Protein AF-A0A1H3QN57-F1 (afdb_monomer_lite)

Foldseek 3Di:
DVVVVVLVVVLVVLVVVLVVVLVVCVVVVPQAADQDPLLVVLVVLLVVLVVCVVVVVLVVDDPVVSVVCNLVSLLVSLVSLQVSLVVSVNHHVSSNSVSNSSSVSSVVVSVVVVVVVVD

Radius of gyration: 16.01 Å; chains: 1; bounding box: 42×23×46 Å

Secondary structure (DSSP, 8-state):
-HHHHHHHHHHHHHHHHHHHHHHHHHHHTTTBPPPPHHHHHHHHHHHHHHHHHHTTGGGGS-HHHHHHHHHHHHHHHHHHHHHHHHHHTTTBHHHHHHHHHHHHHHHHHHHHHHHHHT-

Structure (mmCIF, N/CA/C/O backbone):
data_AF-A0A1H3QN57-F1
#
_entry.id   AF-A0A1H3QN57-F1
#
loop_
_atom_site.group_PDB
_atom_site.id
_atom_site.type_symbol
_atom_site.label_atom_id
_atom_site.label_alt_id
_atom_site.label_comp_id
_atom_site.label_asym_id
_atom_site.label_entity_id
_atom_site.label_seq_id
_atom_site.pdbx_PDB_ins_code
_atom_site.Cartn_x
_atom_site.Cartn_y
_atom_site.Cartn_z
_atom_site.occupancy
_atom_site.B_iso_or_equiv
_atom_site.auth_seq_id
_atom_site.auth_comp_id
_atom_site.auth_asym_id
_atom_site.auth_atom_id
_atom_site.pdbx_PDB_model_num
ATOM 1 N N . MET A 1 1 ? 18.849 -11.063 -1.450 1.00 62.66 1 MET A N 1
ATOM 2 C CA . MET A 1 1 ? 18.544 -12.083 -0.422 1.00 62.66 1 MET A CA 1
ATOM 3 C C . MET A 1 1 ? 18.165 -11.453 0.926 1.00 62.66 1 MET A C 1
ATOM 5 O O . MET A 1 1 ? 17.017 -11.639 1.310 1.00 62.66 1 MET A O 1
ATOM 9 N N . PRO A 1 2 ? 19.005 -10.656 1.628 1.00 76.69 2 PRO A N 1
ATOM 10 C CA . PRO A 1 2 ? 18.604 -10.072 2.920 1.00 76.69 2 PRO A CA 1
ATOM 11 C C . PRO A 1 2 ? 17.539 -8.972 2.780 1.00 76.69 2 PRO A C 1
ATOM 13 O O . PRO A 1 2 ? 16.586 -8.925 3.549 1.00 76.69 2 PRO A O 1
ATOM 16 N N . PHE A 1 3 ? 17.650 -8.129 1.750 1.00 75.31 3 PHE A N 1
ATOM 17 C CA . PHE A 1 3 ? 16.728 -7.013 1.521 1.00 75.31 3 PHE A CA 1
ATOM 18 C C . PHE A 1 3 ? 15.294 -7.461 1.189 1.00 75.31 3 PHE A C 1
ATOM 20 O O . PHE A 1 3 ? 14.330 -6.919 1.719 1.00 75.31 3 PHE A O 1
ATOM 27 N N . THR A 1 4 ? 15.146 -8.503 0.367 1.00 81.19 4 THR A N 1
ATOM 28 C CA . THR A 1 4 ? 13.844 -9.090 0.008 1.00 81.19 4 THR A CA 1
ATOM 29 C C . THR A 1 4 ? 13.164 -9.764 1.201 1.00 81.19 4 THR A C 1
ATOM 31 O O . THR A 1 4 ? 11.954 -9.641 1.357 1.00 81.19 4 THR A O 1
ATOM 34 N N . LEU A 1 5 ? 13.934 -10.429 2.072 1.00 83.94 5 LEU A N 1
ATOM 35 C CA . LEU A 1 5 ? 13.428 -11.003 3.326 1.00 83.94 5 LEU A CA 1
ATOM 36 C C . LEU A 1 5 ? 12.972 -9.918 4.307 1.00 83.94 5 LEU A C 1
ATOM 38 O O . LEU A 1 5 ? 11.898 -10.037 4.891 1.00 83.94 5 LEU A O 1
ATOM 42 N N . LEU A 1 6 ? 13.753 -8.844 4.450 1.00 85.62 6 LEU A N 1
ATOM 43 C CA . LEU A 1 6 ? 13.403 -7.706 5.299 1.00 85.62 6 LEU A CA 1
ATOM 44 C C . LEU A 1 6 ? 12.126 -7.015 4.809 1.00 85.62 6 LEU A C 1
ATOM 46 O O . LEU A 1 6 ? 11.242 -6.719 5.609 1.00 85.62 6 LEU A O 1
ATOM 50 N N . LEU A 1 7 ? 11.994 -6.822 3.494 1.00 84.69 7 LEU A N 1
ATOM 51 C CA . LEU A 1 7 ? 10.776 -6.298 2.887 1.00 84.69 7 LEU A CA 1
ATOM 52 C C . LEU A 1 7 ? 9.566 -7.187 3.183 1.00 84.69 7 LEU A C 1
ATOM 54 O O . LEU A 1 7 ? 8.532 -6.689 3.618 1.00 84.69 7 LEU A O 1
ATOM 58 N N . LEU A 1 8 ? 9.694 -8.496 2.961 1.00 85.56 8 LEU A N 1
ATOM 59 C CA . LEU A 1 8 ? 8.615 -9.446 3.216 1.00 85.56 8 LEU A CA 1
ATOM 60 C C . LEU A 1 8 ? 8.174 -9.390 4.686 1.00 85.56 8 LEU A C 1
ATOM 62 O O . LEU A 1 8 ? 6.979 -9.318 4.964 1.00 85.56 8 LEU A O 1
ATOM 66 N N . ALA A 1 9 ? 9.132 -9.354 5.617 1.00 88.19 9 ALA A N 1
ATOM 67 C CA . ALA A 1 9 ? 8.859 -9.208 7.043 1.00 88.19 9 ALA A CA 1
ATOM 68 C C . ALA A 1 9 ? 8.140 -7.885 7.358 1.00 88.19 9 ALA A C 1
ATOM 70 O O . ALA A 1 9 ? 7.187 -7.872 8.136 1.00 88.19 9 ALA A O 1
ATOM 71 N N . PHE A 1 10 ? 8.543 -6.784 6.720 1.00 87.44 10 PHE A N 1
ATOM 72 C CA . PHE A 1 10 ? 7.910 -5.477 6.894 1.00 87.44 10 PHE A CA 1
ATOM 73 C C . PHE A 1 10 ? 6.472 -5.443 6.356 1.00 87.44 10 PHE A C 1
ATOM 75 O O . PHE A 1 10 ? 5.566 -4.953 7.029 1.00 87.44 10 PHE A O 1
ATOM 82 N N . VAL A 1 11 ? 6.231 -6.026 5.178 1.00 89.12 11 VAL A N 1
ATOM 83 C CA . VAL A 1 11 ? 4.883 -6.168 4.604 1.00 89.12 11 VAL A CA 1
ATOM 84 C C . VAL A 1 11 ? 4.008 -7.041 5.504 1.00 89.12 11 VAL A C 1
ATOM 86 O O . VAL A 1 11 ? 2.878 -6.665 5.809 1.00 89.12 11 VAL A O 1
ATOM 89 N N . PHE A 1 12 ? 4.533 -8.167 5.993 1.00 88.31 12 PHE A N 1
ATOM 90 C CA . PHE A 1 12 ? 3.817 -9.043 6.921 1.00 88.31 12 PHE A CA 1
ATOM 91 C C . PHE A 1 12 ? 3.454 -8.322 8.228 1.00 88.31 12 PHE A C 1
ATOM 93 O O . PHE A 1 12 ? 2.332 -8.442 8.726 1.00 88.31 12 PHE A O 1
ATOM 100 N N . LEU A 1 13 ? 4.362 -7.499 8.754 1.00 90.06 13 LEU A N 1
ATOM 101 C CA . LEU A 1 13 ? 4.110 -6.663 9.924 1.00 90.06 13 LEU A CA 1
ATOM 102 C C . LEU A 1 13 ? 2.966 -5.667 9.666 1.00 90.06 13 LEU A C 1
ATOM 104 O O . LEU A 1 13 ? 2.047 -5.571 10.476 1.00 90.06 13 LEU A O 1
ATOM 108 N N . ILE A 1 14 ? 2.943 -4.979 8.521 1.00 89.12 14 ILE A N 1
ATOM 109 C CA . ILE A 1 14 ? 1.833 -4.073 8.172 1.00 89.12 14 ILE A CA 1
ATOM 110 C C . ILE A 1 14 ? 0.504 -4.840 8.080 1.00 89.12 14 ILE A C 1
ATOM 112 O O . ILE A 1 14 ? -0.520 -4.384 8.596 1.00 89.12 14 ILE A O 1
ATOM 116 N N . ILE A 1 15 ? 0.503 -6.023 7.462 1.00 88.94 15 ILE A N 1
ATOM 117 C CA . ILE A 1 15 ? -0.698 -6.861 7.327 1.00 88.94 15 ILE A CA 1
ATOM 118 C C . ILE A 1 15 ? -1.215 -7.300 8.706 1.00 88.94 15 ILE A C 1
ATOM 120 O O . ILE A 1 15 ? -2.406 -7.206 8.989 1.00 88.94 15 ILE A O 1
ATOM 124 N N . THR A 1 16 ? -0.335 -7.729 9.608 1.00 86.88 16 THR A N 1
ATOM 125 C CA . THR A 1 16 ? -0.738 -8.133 10.966 1.00 86.88 16 THR A CA 1
ATOM 126 C C . THR A 1 16 ? -1.262 -6.960 11.802 1.00 86.88 16 THR A C 1
ATOM 128 O O . THR A 1 16 ? -2.294 -7.095 12.465 1.00 86.88 16 THR A O 1
ATOM 131 N N . ILE A 1 17 ? -0.638 -5.778 11.728 1.00 88.56 17 ILE A N 1
ATOM 132 C CA . ILE A 1 17 ? -1.142 -4.559 12.390 1.00 88.56 17 ILE A CA 1
ATOM 133 C C . ILE A 1 17 ? -2.522 -4.170 11.852 1.00 88.56 17 ILE A 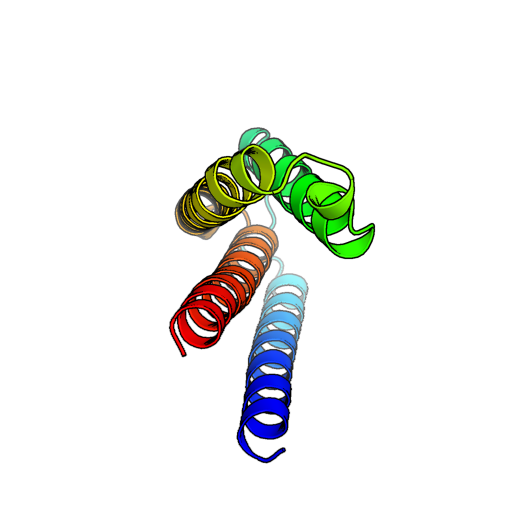C 1
ATOM 135 O O . ILE A 1 17 ? -3.426 -3.828 12.612 1.00 88.56 17 ILE A O 1
ATOM 139 N N . THR A 1 18 ? -2.715 -4.236 10.538 1.00 88.00 18 THR A N 1
ATOM 140 C CA . THR A 1 18 ? -3.995 -3.857 9.928 1.00 88.00 18 THR A CA 1
ATOM 141 C C . THR A 1 18 ? -5.097 -4.838 10.289 1.00 88.00 18 THR A C 1
ATOM 143 O O . THR A 1 18 ? -6.169 -4.408 10.708 1.00 88.00 18 THR A O 1
ATOM 146 N N . LEU A 1 19 ? -4.826 -6.145 10.246 1.00 87.56 19 LEU A N 1
ATOM 147 C CA . LEU A 1 19 ? -5.774 -7.170 10.683 1.00 87.56 19 LEU A CA 1
ATOM 148 C C . LEU A 1 19 ? -6.153 -7.008 12.157 1.00 87.56 19 LEU A C 1
ATOM 150 O O . LEU A 1 19 ? -7.340 -6.995 12.479 1.00 87.56 19 LEU A O 1
ATOM 154 N N . THR A 1 20 ? -5.179 -6.831 13.054 1.00 87.38 20 THR A N 1
ATOM 155 C CA . THR A 1 20 ? -5.464 -6.621 14.485 1.00 87.38 20 THR A CA 1
ATOM 156 C C . THR A 1 20 ? -6.301 -5.361 14.714 1.00 87.38 20 THR A C 1
ATOM 158 O O . THR A 1 20 ? -7.276 -5.404 15.467 1.00 87.38 20 THR A O 1
ATOM 161 N N . PHE A 1 21 ? -6.008 -4.266 14.007 1.00 86.69 21 PHE A N 1
ATOM 162 C CA . PHE A 1 21 ? -6.807 -3.043 14.070 1.00 86.69 21 PHE A CA 1
ATOM 163 C C . PHE A 1 21 ? -8.249 -3.255 13.583 1.00 86.69 21 PHE A C 1
ATOM 165 O O . PHE A 1 21 ? -9.195 -2.764 14.209 1.00 86.69 21 PHE A O 1
ATOM 172 N N . ILE A 1 22 ? -8.437 -4.010 12.496 1.00 85.94 22 ILE A N 1
ATOM 173 C CA . ILE A 1 22 ? -9.760 -4.369 11.975 1.00 85.94 22 ILE A CA 1
ATOM 174 C C . ILE A 1 22 ? -10.525 -5.193 13.014 1.00 85.94 22 ILE A C 1
ATOM 176 O O . ILE A 1 22 ? -11.648 -4.829 13.350 1.00 85.94 22 ILE A O 1
ATOM 180 N N . PHE A 1 23 ? -9.916 -6.233 13.592 1.00 84.75 23 PHE A N 1
ATOM 181 C CA . PHE A 1 23 ? -10.548 -7.055 14.631 1.00 84.75 23 PHE A CA 1
ATOM 182 C C . PHE A 1 23 ? -10.981 -6.233 15.852 1.00 84.75 23 PHE A C 1
ATOM 184 O O . PHE A 1 23 ? -12.110 -6.377 16.324 1.00 84.75 23 PHE A O 1
ATOM 191 N N . ILE A 1 24 ? -10.124 -5.329 16.337 1.00 84.56 24 ILE A N 1
ATOM 192 C CA . ILE A 1 24 ? -10.450 -4.433 17.458 1.00 84.56 24 ILE A CA 1
ATOM 193 C C . ILE A 1 24 ? -11.613 -3.501 17.090 1.00 84.56 24 ILE A C 1
ATOM 195 O O . ILE A 1 24 ? -12.528 -3.297 17.889 1.00 84.56 24 ILE A O 1
ATOM 199 N N . THR A 1 25 ? -11.607 -2.948 15.877 1.00 81.19 25 THR A N 1
ATOM 200 C CA . THR A 1 25 ? -12.652 -2.026 15.407 1.00 81.19 25 THR A CA 1
ATOM 201 C C . THR A 1 25 ? -13.996 -2.735 15.239 1.00 81.19 25 THR A C 1
ATOM 203 O O . THR A 1 25 ? -15.016 -2.207 15.680 1.00 81.19 25 THR A O 1
ATOM 206 N N . LEU A 1 26 ? -13.996 -3.951 14.681 1.00 81.50 26 LEU A N 1
ATOM 207 C CA . LEU A 1 26 ? -15.185 -4.795 14.552 1.00 81.50 26 LEU A CA 1
ATOM 208 C C . LEU A 1 26 ? -15.762 -5.157 15.926 1.00 81.50 26 LEU A C 1
ATOM 210 O O . LEU A 1 26 ? -16.965 -5.015 16.136 1.00 81.50 26 LEU A O 1
ATOM 214 N N . LYS A 1 27 ? -14.907 -5.547 16.884 1.00 84.19 27 LYS A N 1
ATOM 215 C CA . LYS A 1 27 ? -15.321 -5.868 18.259 1.00 84.19 27 LYS A CA 1
ATOM 216 C C . LYS A 1 27 ? -15.970 -4.674 18.960 1.00 84.19 27 LYS A C 1
ATOM 218 O O . LYS A 1 27 ? -16.938 -4.842 19.692 1.00 84.19 27 LYS A O 1
ATOM 223 N N . ASN A 1 28 ? -15.450 -3.471 18.727 1.00 79.06 28 ASN A N 1
ATOM 224 C CA . ASN A 1 28 ? -15.943 -2.256 19.367 1.00 79.06 28 ASN A CA 1
ATOM 225 C C . ASN A 1 28 ? -17.180 -1.653 18.677 1.00 79.06 28 ASN A C 1
ATOM 227 O O . ASN A 1 28 ? -17.740 -0.706 19.224 1.00 79.06 28 ASN A O 1
ATOM 231 N N . GLN A 1 29 ? -17.565 -2.131 17.482 1.00 72.56 29 GLN A N 1
ATOM 232 C CA . GLN A 1 29 ? -18.666 -1.624 16.635 1.00 72.56 29 GLN A CA 1
ATOM 233 C C . GLN A 1 29 ? -18.686 -0.096 16.402 1.00 72.56 29 GLN A C 1
ATOM 235 O O . GLN A 1 29 ? -19.651 0.461 15.879 1.00 72.56 29 GLN A O 1
ATOM 240 N N . LYS A 1 30 ? -17.614 0.616 16.758 1.00 65.75 30 LYS A N 1
ATOM 241 C CA . LYS A 1 30 ? -17.499 2.066 16.600 1.00 65.75 30 LYS A CA 1
ATOM 242 C C . LYS A 1 30 ? -17.015 2.392 15.192 1.00 65.75 30 LYS A C 1
ATOM 244 O O . LYS A 1 30 ? -16.020 1.830 14.741 1.00 65.75 30 LYS A O 1
ATOM 249 N N . TYR A 1 31 ? -17.654 3.377 14.557 1.00 65.19 31 TYR A N 1
ATOM 250 C CA . TYR A 1 31 ? -17.294 3.874 13.219 1.00 65.19 31 TYR A CA 1
ATOM 251 C C . TYR A 1 31 ? -17.393 2.788 12.137 1.00 65.19 31 TYR A C 1
ATOM 253 O O . TYR A 1 31 ? -16.448 2.553 11.386 1.00 65.19 31 TYR A O 1
ATOM 261 N N . LEU A 1 32 ? -18.542 2.107 12.099 1.00 73.56 32 LEU A N 1
ATOM 262 C CA . LEU A 1 32 ? -18.879 1.032 11.159 1.00 73.56 32 LEU A CA 1
ATOM 263 C C . LEU A 1 32 ? -20.032 1.450 10.232 1.00 73.56 32 LEU A C 1
ATOM 265 O O . LEU A 1 32 ? -20.891 0.656 9.859 1.00 73.56 32 LEU A O 1
ATOM 269 N N . ASN A 1 33 ? -20.063 2.733 9.872 1.00 79.44 33 ASN A N 1
ATOM 270 C CA . ASN A 1 33 ? -21.067 3.260 8.961 1.00 79.44 33 ASN A CA 1
ATOM 271 C C . ASN A 1 33 ? -20.824 2.758 7.534 1.00 79.44 33 ASN A C 1
ATOM 273 O O . ASN A 1 33 ? -19.725 2.323 7.168 1.00 79.44 33 ASN A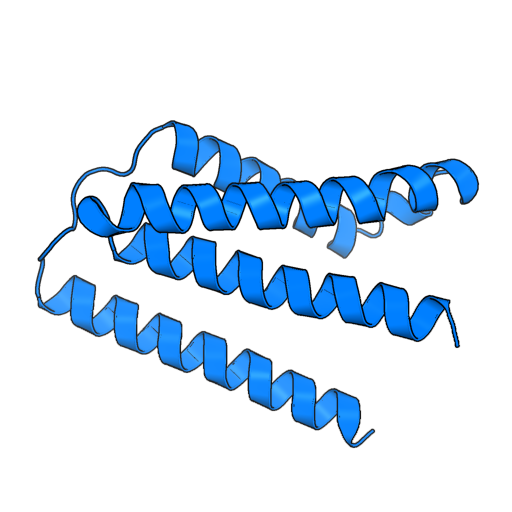 O 1
ATOM 277 N N . ARG A 1 34 ? -21.866 2.844 6.701 1.00 77.44 34 ARG A N 1
ATOM 278 C CA . ARG A 1 34 ? -21.766 2.489 5.286 1.00 77.44 34 ARG A CA 1
ATOM 279 C C . ARG A 1 34 ? -20.651 3.326 4.628 1.00 77.44 34 ARG A C 1
ATOM 281 O O . ARG A 1 34 ? -20.685 4.554 4.743 1.00 77.44 34 ARG A O 1
ATOM 288 N N . PRO A 1 35 ? -19.672 2.697 3.955 1.00 81.44 35 PRO A N 1
ATOM 289 C CA . PRO A 1 35 ? -18.611 3.431 3.276 1.00 81.44 35 PRO A CA 1
ATOM 290 C C . PRO A 1 35 ? -19.168 4.279 2.127 1.00 81.44 35 PRO A C 1
ATOM 292 O O . PRO A 1 35 ? -20.189 3.949 1.512 1.00 81.44 35 PRO A O 1
ATOM 295 N N . TYR A 1 36 ? -18.488 5.385 1.832 1.00 82.81 36 TYR A N 1
ATOM 296 C CA . TYR A 1 36 ? -18.843 6.282 0.742 1.00 82.81 36 TYR A CA 1
ATOM 297 C C . TYR A 1 36 ? -18.693 5.581 -0.613 1.00 82.81 36 TYR A C 1
ATOM 299 O O . TYR A 1 36 ? -17.759 4.816 -0.849 1.00 82.81 36 TYR A O 1
ATOM 307 N N . ARG A 1 37 ? -19.581 5.903 -1.565 1.00 83.69 37 ARG A N 1
ATOM 308 C CA . ARG A 1 37 ? -19.544 5.329 -2.926 1.00 83.69 37 ARG A CA 1
ATOM 309 C C . ARG A 1 37 ? -18.208 5.572 -3.638 1.00 83.69 37 ARG A C 1
ATOM 311 O O . ARG A 1 37 ? -17.726 4.694 -4.341 1.00 83.69 37 ARG A O 1
ATOM 318 N N . HIS A 1 38 ? -17.583 6.729 -3.415 1.00 83.00 38 HIS A N 1
ATOM 319 C CA . HIS A 1 38 ? -16.271 7.043 -3.990 1.00 83.00 38 HIS A CA 1
ATOM 320 C C . HIS A 1 38 ? -15.158 6.121 -3.477 1.00 83.00 38 HIS A C 1
ATOM 322 O O . HIS A 1 38 ? -14.258 5.789 -4.241 1.00 83.00 38 HIS A O 1
ATOM 328 N N . SER A 1 39 ? -15.241 5.660 -2.227 1.00 84.38 39 SER A N 1
ATOM 329 C CA . SER A 1 39 ? -14.272 4.721 -1.652 1.00 84.38 39 SER A CA 1
ATOM 330 C C . SER A 1 39 ? -14.315 3.374 -2.375 1.00 84.38 39 SER A C 1
ATOM 332 O O . SER A 1 39 ? -13.267 2.800 -2.650 1.00 84.38 39 SER A O 1
ATOM 334 N N . PHE A 1 40 ? -15.506 2.911 -2.777 1.00 85.19 40 PHE A N 1
ATOM 335 C CA . PHE A 1 40 ? -15.637 1.720 -3.622 1.00 85.19 40 PHE A CA 1
ATOM 336 C C . PHE A 1 40 ? -15.019 1.914 -5.004 1.00 85.19 40 PHE A C 1
ATOM 338 O O . PHE A 1 40 ? -14.293 1.039 -5.453 1.00 85.19 40 PHE A O 1
ATOM 345 N N . ILE A 1 41 ? -15.258 3.059 -5.653 1.00 89.81 41 ILE A N 1
ATOM 346 C CA . ILE A 1 41 ? -14.692 3.349 -6.982 1.00 89.81 41 ILE A CA 1
ATOM 347 C C . ILE A 1 41 ? -13.162 3.295 -6.934 1.00 89.81 41 ILE A C 1
ATOM 349 O O . ILE A 1 41 ? -12.542 2.619 -7.753 1.00 89.81 41 ILE A O 1
ATOM 353 N N . VAL A 1 42 ? -12.556 3.964 -5.948 1.00 89.69 42 VAL A N 1
ATOM 354 C CA . VAL A 1 42 ? -11.099 3.956 -5.769 1.00 89.69 42 VAL A CA 1
ATOM 355 C C . VAL A 1 42 ? -10.601 2.546 -5.472 1.00 89.69 42 VAL A C 1
ATOM 357 O O . VAL A 1 42 ? -9.632 2.119 -6.084 1.00 89.69 42 VAL A O 1
ATOM 360 N N . MET A 1 43 ? -11.278 1.793 -4.601 1.00 87.81 43 MET A N 1
ATOM 361 C CA . MET A 1 43 ? -10.893 0.416 -4.284 1.00 87.81 43 MET A CA 1
ATOM 362 C C . MET A 1 43 ? -10.956 -0.502 -5.513 1.00 87.81 43 MET A C 1
ATOM 364 O O . MET A 1 43 ? -10.027 -1.271 -5.744 1.00 87.81 43 MET A O 1
ATOM 368 N N . THR A 1 44 ? -12.003 -0.398 -6.336 1.00 90.19 44 THR A N 1
ATOM 369 C CA . THR A 1 44 ? -12.130 -1.163 -7.584 1.00 90.19 44 THR A CA 1
ATOM 370 C C . THR A 1 44 ? -11.041 -0.793 -8.588 1.00 90.19 44 THR A C 1
ATOM 372 O O . THR A 1 44 ? -10.450 -1.691 -9.180 1.00 90.19 44 THR A O 1
ATOM 375 N N . LEU A 1 45 ? -10.731 0.497 -8.754 1.00 92.19 45 LEU A N 1
ATOM 376 C CA . LEU A 1 45 ? -9.622 0.950 -9.604 1.00 92.19 45 LEU A CA 1
ATOM 377 C C . LEU A 1 45 ? -8.278 0.396 -9.117 1.00 92.19 45 LEU A C 1
ATOM 379 O O . LEU A 1 45 ? -7.484 -0.095 -9.916 1.00 92.19 45 LEU A O 1
ATOM 383 N N . PHE A 1 46 ? -8.047 0.434 -7.805 1.00 90.06 46 PHE A N 1
ATOM 384 C CA . PHE A 1 46 ? -6.819 -0.054 -7.187 1.00 90.06 46 PHE A CA 1
ATOM 385 C C . PHE A 1 46 ? -6.652 -1.569 -7.383 1.00 90.06 46 PHE A C 1
ATOM 387 O O . PHE A 1 46 ? -5.586 -2.032 -7.787 1.00 90.06 46 PHE A O 1
ATOM 394 N N . LEU A 1 47 ? -7.718 -2.342 -7.148 1.00 88.44 47 LEU A N 1
ATOM 395 C CA . LEU A 1 47 ? -7.733 -3.786 -7.389 1.00 88.44 47 LEU A CA 1
ATOM 396 C C . LEU A 1 47 ? -7.549 -4.113 -8.871 1.00 88.44 47 LEU A C 1
ATOM 398 O O . LEU A 1 47 ? -6.757 -4.989 -9.203 1.00 88.44 47 LEU A O 1
ATOM 402 N N . GLY A 1 48 ? -8.234 -3.391 -9.760 1.00 92.50 48 GLY A N 1
ATOM 403 C CA . GLY A 1 48 ? -8.094 -3.557 -11.205 1.00 92.50 48 GLY A CA 1
ATOM 404 C C . GLY A 1 48 ? -6.656 -3.337 -11.664 1.00 92.50 48 GLY A C 1
ATOM 405 O O . GLY A 1 48 ? -6.122 -4.153 -12.408 1.00 92.50 48 GLY A O 1
ATOM 406 N N . HIS A 1 49 ? -5.996 -2.295 -11.156 1.00 91.38 49 HIS A N 1
ATOM 407 C CA . HIS A 1 49 ? -4.589 -2.055 -11.453 1.00 91.38 49 HIS A CA 1
ATOM 408 C C . HIS A 1 49 ? -3.696 -3.203 -10.973 1.00 91.38 49 HIS A C 1
ATOM 410 O O . HIS A 1 49 ? -2.940 -3.739 -11.774 1.00 91.38 49 HIS A O 1
ATOM 416 N N . TRP A 1 50 ? -3.831 -3.661 -9.725 1.00 89.75 50 TRP A N 1
ATOM 417 C CA . TRP A 1 50 ? -3.061 -4.814 -9.238 1.00 89.75 50 TRP A CA 1
ATOM 418 C C . TRP A 1 50 ? -3.305 -6.089 -10.045 1.00 89.75 50 TRP A C 1
ATOM 420 O O . TRP A 1 50 ? -2.362 -6.836 -10.285 1.00 89.75 50 TRP A O 1
ATOM 430 N N . ILE A 1 51 ? -4.536 -6.337 -10.498 1.00 90.69 51 ILE A N 1
ATOM 431 C CA . ILE A 1 51 ? -4.833 -7.474 -11.376 1.00 90.69 51 ILE A CA 1
ATOM 432 C C . ILE A 1 51 ? -4.041 -7.347 -12.680 1.00 90.69 51 ILE A C 1
ATOM 434 O O . ILE A 1 51 ? -3.360 -8.299 -13.043 1.00 90.69 51 ILE A O 1
ATOM 438 N N . LEU A 1 52 ? -4.050 -6.178 -13.334 1.00 90.19 52 LEU A N 1
ATOM 439 C CA . LEU A 1 52 ? -3.276 -5.941 -14.564 1.00 90.19 52 LEU A CA 1
ATOM 440 C C . LEU A 1 52 ? -1.773 -6.187 -14.364 1.00 90.19 52 LEU A C 1
ATOM 442 O O . LEU A 1 52 ? -1.099 -6.704 -15.256 1.00 90.19 52 LEU A O 1
ATOM 446 N N . VAL A 1 53 ? -1.252 -5.825 -13.191 1.00 87.25 53 VAL A N 1
ATOM 447 C CA . VAL A 1 53 ? 0.146 -6.054 -12.807 1.00 87.25 53 VAL A CA 1
ATOM 448 C C . VAL A 1 53 ? 0.420 -7.549 -12.635 1.00 87.25 53 VAL A C 1
ATOM 450 O O . VAL A 1 53 ? 1.364 -8.072 -13.223 1.00 87.25 53 VAL A O 1
ATOM 453 N N . LEU A 1 54 ? -0.418 -8.247 -11.862 1.00 86.06 54 LEU A N 1
ATOM 454 C CA . LEU A 1 54 ? -0.270 -9.674 -11.563 1.00 86.06 54 LEU A CA 1
ATOM 455 C C . LEU A 1 54 ? -0.443 -10.558 -12.802 1.00 86.06 54 LEU A C 1
ATOM 457 O O . LEU A 1 54 ? 0.218 -11.585 -12.907 1.00 86.06 54 LEU A O 1
ATOM 461 N N . THR A 1 55 ? -1.288 -10.157 -13.755 1.00 90.12 55 THR A N 1
ATOM 462 C CA . THR A 1 55 ? -1.451 -10.851 -15.041 1.00 90.12 55 THR A CA 1
ATOM 463 C C . THR A 1 55 ? -0.389 -10.464 -16.071 1.00 90.12 55 THR A C 1
ATOM 465 O O . THR A 1 55 ? -0.506 -10.859 -17.227 1.00 90.12 55 THR A O 1
ATOM 468 N N . SER A 1 56 ? 0.604 -9.647 -15.696 1.00 86.12 56 SER A N 1
ATOM 469 C CA . SER A 1 56 ? 1.641 -9.127 -16.598 1.00 86.12 56 SER A CA 1
ATOM 470 C C . SER A 1 56 ? 1.068 -8.456 -17.854 1.00 86.12 56 SER A C 1
ATOM 472 O O . SER A 1 56 ? 1.678 -8.467 -18.914 1.00 86.12 56 SER A O 1
ATOM 474 N N . PHE A 1 57 ? -0.108 -7.827 -17.759 1.00 88.06 57 PHE A N 1
ATOM 475 C CA . PHE A 1 57 ? -0.755 -7.207 -18.920 1.00 88.06 57 PHE A CA 1
ATOM 476 C C . PHE A 1 57 ? 0.121 -6.107 -19.533 1.00 88.06 57 PHE A C 1
ATOM 478 O O . PHE A 1 57 ? 0.207 -5.966 -20.750 1.00 88.06 57 PHE A O 1
ATOM 485 N N . TYR A 1 58 ? 0.830 -5.369 -18.680 1.00 83.31 58 TYR A N 1
ATOM 486 C CA . TYR A 1 58 ? 1.752 -4.314 -19.086 1.00 83.31 58 TYR A CA 1
ATOM 487 C C . TYR A 1 58 ? 2.908 -4.813 -19.970 1.00 83.31 58 TYR A C 1
ATOM 489 O O . TYR A 1 58 ? 3.391 -4.048 -20.795 1.00 83.31 58 TYR A O 1
ATOM 497 N N . THR A 1 59 ? 3.293 -6.094 -19.901 1.00 84.44 59 THR A N 1
ATOM 498 C CA . THR A 1 59 ? 4.342 -6.652 -20.776 1.00 84.44 59 THR A CA 1
ATOM 499 C C . THR A 1 59 ? 3.845 -6.978 -22.184 1.00 84.44 59 THR A C 1
ATOM 501 O O . THR A 1 59 ? 4.654 -7.235 -23.068 1.00 84.44 59 THR A O 1
ATOM 504 N N . LEU A 1 60 ? 2.525 -7.004 -22.404 1.00 87.69 60 LEU A N 1
ATOM 505 C CA . LEU A 1 60 ? 1.934 -7.168 -23.738 1.00 87.69 60 LEU A CA 1
ATOM 506 C C . LEU A 1 60 ? 1.941 -5.855 -24.531 1.00 87.69 60 LEU A C 1
ATOM 508 O O . LEU A 1 60 ? 1.801 -5.869 -25.754 1.00 87.69 60 LEU A O 1
ATOM 512 N N . LEU A 1 61 ? 2.073 -4.719 -23.842 1.00 86.44 61 LEU A N 1
ATOM 513 C CA . LEU A 1 61 ? 2.174 -3.407 -24.464 1.00 86.44 61 LEU A CA 1
ATOM 514 C C . LEU A 1 61 ? 3.615 -3.133 -24.918 1.00 86.44 61 LEU A C 1
ATOM 516 O O . LEU A 1 61 ? 4.562 -3.638 -24.315 1.00 86.44 61 LEU A O 1
ATOM 520 N N . PRO A 1 62 ? 3.813 -2.280 -25.939 1.00 87.12 62 PRO A N 1
ATOM 521 C CA . PRO A 1 62 ? 5.140 -1.787 -26.281 1.00 87.12 62 PRO A CA 1
ATOM 522 C C . PRO A 1 62 ? 5.818 -1.134 -25.070 1.00 87.12 62 PRO A C 1
ATOM 524 O O . PRO A 1 62 ? 5.194 -0.321 -24.382 1.00 87.12 62 PRO A O 1
ATOM 527 N N . ASN A 1 63 ? 7.102 -1.436 -24.852 1.00 83.31 63 ASN A N 1
ATOM 528 C CA . ASN A 1 63 ? 7.860 -0.994 -23.671 1.00 83.31 63 ASN A CA 1
ATOM 529 C C . ASN A 1 63 ? 7.730 0.518 -23.405 1.00 83.31 63 ASN A C 1
ATOM 531 O O . ASN A 1 63 ? 7.446 0.926 -22.284 1.00 83.31 63 ASN A O 1
ATOM 535 N N . TYR A 1 64 ? 7.815 1.348 -24.453 1.00 83.50 64 TYR A N 1
ATOM 536 C CA . TYR A 1 64 ? 7.703 2.807 -24.324 1.00 83.50 64 TYR A CA 1
ATOM 537 C C . TYR A 1 64 ? 6.340 3.283 -23.790 1.00 83.50 64 TYR A C 1
ATOM 539 O O . TYR A 1 64 ? 6.269 4.304 -23.111 1.00 83.50 64 TYR A O 1
ATOM 547 N N . ILE A 1 65 ? 5.255 2.557 -24.087 1.00 84.94 65 ILE A N 1
ATOM 548 C CA . ILE A 1 65 ? 3.904 2.869 -23.596 1.00 84.94 65 ILE A CA 1
ATOM 549 C C . ILE A 1 65 ? 3.741 2.351 -22.172 1.00 84.94 65 ILE A C 1
ATOM 551 O O . ILE A 1 65 ? 3.224 3.063 -21.311 1.00 84.94 65 ILE A O 1
ATOM 555 N N . SER A 1 66 ? 4.175 1.113 -21.929 1.00 83.06 66 SER A N 1
ATOM 556 C CA . SER A 1 66 ? 4.079 0.475 -20.618 1.00 83.06 66 SER A CA 1
ATOM 557 C C . SER A 1 66 ? 4.786 1.309 -19.551 1.00 83.06 66 SER A C 1
ATOM 559 O O . SER A 1 66 ? 4.159 1.696 -18.565 1.00 83.06 66 SER A O 1
ATOM 561 N N . ASP A 1 67 ? 6.047 1.673 -19.787 1.00 80.94 67 ASP A N 1
ATOM 562 C CA . ASP A 1 67 ? 6.860 2.410 -18.817 1.00 80.94 67 ASP A CA 1
ATOM 563 C C . ASP A 1 67 ? 6.300 3.810 -18.540 1.00 80.94 67 ASP A C 1
ATOM 565 O O . ASP A 1 67 ? 6.320 4.286 -17.402 1.00 80.94 67 ASP A O 1
ATOM 569 N N . PHE A 1 68 ? 5.735 4.455 -19.567 1.00 85.50 68 PHE A N 1
ATOM 570 C CA . PHE A 1 68 ? 5.128 5.776 -19.440 1.00 85.50 68 PHE A CA 1
ATOM 571 C C . PHE A 1 68 ? 3.825 5.761 -18.634 1.00 85.50 68 PHE A C 1
ATOM 573 O O . PHE A 1 68 ? 3.542 6.713 -17.915 1.00 85.50 68 PHE A O 1
ATOM 580 N N . ILE A 1 69 ? 3.013 4.707 -18.745 1.00 87.62 69 ILE A N 1
ATOM 581 C CA . ILE A 1 69 ? 1.675 4.666 -18.140 1.00 87.62 69 ILE A CA 1
ATOM 582 C C . ILE A 1 69 ? 1.697 4.008 -16.756 1.00 87.62 69 ILE A C 1
ATOM 584 O O . ILE A 1 69 ? 0.994 4.452 -15.846 1.00 87.62 69 ILE A O 1
ATOM 588 N N . PHE A 1 70 ? 2.499 2.960 -16.583 1.00 87.75 70 PHE A N 1
ATOM 589 C CA . PHE A 1 70 ? 2.497 2.117 -15.393 1.00 87.75 70 PHE A CA 1
ATOM 590 C C . PHE A 1 70 ? 2.810 2.902 -14.115 1.00 87.75 70 PHE A C 1
ATOM 592 O O . PHE A 1 70 ? 1.984 2.949 -13.204 1.00 87.75 70 PHE A O 1
ATOM 599 N N . LEU A 1 71 ? 3.971 3.566 -14.059 1.00 86.25 71 LEU A N 1
ATOM 600 C CA . LEU A 1 71 ? 4.429 4.284 -12.864 1.00 86.25 71 LEU A CA 1
ATOM 601 C C . LEU A 1 71 ? 3.506 5.460 -12.493 1.00 86.25 71 LEU A C 1
ATOM 603 O O . LEU A 1 71 ? 3.111 5.547 -11.326 1.00 86.25 71 LEU A O 1
ATOM 607 N N . PRO A 1 72 ? 3.112 6.353 -13.426 1.00 88.62 72 PRO A N 1
ATOM 608 C CA . PRO A 1 72 ? 2.212 7.456 -13.098 1.00 88.62 72 PRO A CA 1
ATOM 609 C C . PRO A 1 72 ? 0.841 7.000 -12.597 1.00 88.62 72 PRO A C 1
ATOM 611 O O . PRO A 1 72 ? 0.354 7.552 -11.609 1.00 88.62 72 PRO A O 1
ATOM 614 N N . ILE A 1 73 ? 0.233 5.981 -13.221 1.00 90.56 73 ILE A N 1
ATOM 615 C CA . ILE A 1 73 ? -1.052 5.435 -12.756 1.00 90.56 73 ILE A CA 1
ATOM 616 C C . ILE A 1 73 ? -0.901 4.836 -11.361 1.00 90.56 73 ILE A C 1
ATOM 618 O O . ILE A 1 73 ? -1.732 5.101 -10.492 1.00 90.56 73 ILE A O 1
ATOM 622 N N . TRP A 1 74 ? 0.169 4.078 -11.125 1.00 91.69 74 TRP A N 1
ATOM 623 C CA . TRP A 1 74 ? 0.426 3.459 -9.830 1.00 91.69 74 TRP A CA 1
ATOM 624 C C . TRP A 1 74 ? 0.521 4.509 -8.715 1.00 91.69 74 TRP A C 1
ATOM 626 O O . TRP A 1 74 ? -0.169 4.413 -7.698 1.00 91.69 74 TRP A O 1
ATOM 636 N N . TYR A 1 75 ? 1.323 5.562 -8.912 1.00 90.56 75 TYR A N 1
ATOM 637 C CA . TYR A 1 75 ? 1.454 6.642 -7.929 1.00 90.56 75 TYR A CA 1
ATOM 638 C C . TYR A 1 75 ? 0.162 7.439 -7.749 1.00 90.56 75 TYR A C 1
ATOM 640 O O . TYR A 1 75 ? -0.196 7.783 -6.620 1.00 90.56 75 TYR A O 1
ATOM 648 N N . PHE A 1 76 ? -0.568 7.700 -8.834 1.00 92.31 76 PHE A N 1
ATOM 649 C CA . PHE A 1 76 ? -1.858 8.377 -8.765 1.00 92.31 76 PHE A CA 1
ATOM 650 C C . PHE A 1 76 ? -2.872 7.583 -7.932 1.00 92.31 76 PHE A C 1
ATOM 652 O O . PHE A 1 76 ? -3.556 8.151 -7.078 1.00 92.31 76 PHE A O 1
ATOM 659 N N . LEU A 1 77 ? -2.919 6.258 -8.104 1.00 91.81 77 LEU A N 1
ATOM 660 C CA . LEU A 1 77 ? -3.759 5.376 -7.295 1.00 91.81 77 LEU A CA 1
ATOM 661 C C . LEU A 1 77 ? -3.355 5.398 -5.821 1.00 91.81 77 LEU A C 1
ATOM 663 O O . LEU A 1 77 ? -4.235 5.507 -4.968 1.00 91.81 77 LEU A O 1
ATOM 667 N N . CYS A 1 78 ? -2.055 5.383 -5.508 1.00 92.44 78 CYS A N 1
ATOM 668 C CA . CYS A 1 78 ? -1.578 5.542 -4.132 1.00 92.44 78 CYS A CA 1
ATOM 669 C C . CYS A 1 78 ? -2.085 6.850 -3.500 1.00 92.44 78 CYS A C 1
ATOM 671 O O . CYS A 1 78 ? -2.595 6.827 -2.381 1.00 92.44 78 CYS A O 1
ATOM 673 N N . ILE A 1 79 ? -2.014 7.978 -4.219 1.00 92.75 79 ILE A N 1
ATOM 674 C CA . ILE A 1 79 ? -2.520 9.278 -3.739 1.00 92.75 79 ILE A CA 1
ATOM 675 C C . ILE A 1 79 ? -4.030 9.215 -3.483 1.00 92.75 79 ILE A C 1
ATOM 677 O O . ILE A 1 79 ? -4.492 9.621 -2.414 1.00 92.75 79 ILE A O 1
ATOM 681 N N . LEU A 1 80 ? -4.805 8.670 -4.427 1.00 93.00 80 LEU A N 1
ATOM 682 C CA . LEU A 1 80 ? -6.250 8.499 -4.257 1.00 93.00 80 LEU A CA 1
ATOM 683 C C . LEU A 1 80 ? -6.587 7.605 -3.060 1.00 93.00 80 LEU A C 1
ATOM 685 O O . LEU A 1 80 ? -7.518 7.897 -2.308 1.00 93.00 80 LEU A O 1
ATOM 689 N N . GLY A 1 81 ? -5.816 6.543 -2.844 1.00 91.56 81 GLY A N 1
ATOM 690 C CA . GLY A 1 81 ? -5.978 5.661 -1.699 1.00 91.56 81 GLY A CA 1
ATOM 691 C C . GLY A 1 81 ? -5.710 6.362 -0.362 1.00 91.56 81 GLY A C 1
ATOM 692 O O . GLY A 1 81 ? -6.496 6.209 0.577 1.00 91.56 81 GLY A O 1
ATOM 693 N N . PHE A 1 82 ? -4.701 7.238 -0.283 1.00 91.75 82 PHE A N 1
ATOM 694 C CA . PHE A 1 82 ? -4.495 8.097 0.892 1.00 91.75 82 PHE A CA 1
ATOM 695 C C . PHE A 1 82 ? -5.626 9.115 1.094 1.00 91.75 82 PHE A C 1
ATOM 697 O O . PHE A 1 82 ? -6.044 9.356 2.229 1.00 91.75 82 PHE A O 1
ATOM 704 N N . MET A 1 83 ? -6.180 9.683 0.020 1.00 91.81 83 MET A N 1
ATOM 705 C CA . MET A 1 83 ? -7.352 10.561 0.128 1.00 91.81 83 MET A CA 1
ATOM 706 C C . MET A 1 83 ? -8.564 9.816 0.704 1.00 91.81 83 MET A C 1
ATOM 708 O O . MET A 1 83 ? -9.256 10.342 1.580 1.00 91.81 83 MET A O 1
ATOM 712 N N . VAL A 1 84 ? -8.803 8.576 0.260 1.00 90.62 84 VAL A N 1
ATOM 713 C CA . VAL A 1 84 ? -9.862 7.713 0.806 1.00 90.62 84 VAL A CA 1
ATOM 714 C C . VAL A 1 84 ? -9.597 7.374 2.269 1.00 90.62 84 VAL A C 1
ATOM 716 O O . VAL A 1 84 ? -10.525 7.461 3.072 1.00 90.62 84 VAL A O 1
ATOM 719 N N . PHE A 1 85 ? -8.349 7.076 2.643 1.00 91.00 85 PHE A N 1
ATOM 720 C CA . PHE A 1 85 ? -7.958 6.857 4.037 1.00 91.00 85 PHE A CA 1
ATOM 721 C C . PHE A 1 85 ? -8.375 8.038 4.925 1.00 91.00 85 PHE A C 1
ATOM 723 O O . PHE A 1 85 ? -9.119 7.839 5.888 1.00 91.00 85 PHE A O 1
ATOM 730 N N . ILE A 1 86 ? -7.990 9.270 4.570 1.00 89.94 86 ILE A N 1
ATOM 731 C CA . ILE A 1 86 ? -8.318 10.473 5.357 1.00 89.94 86 ILE A CA 1
ATOM 732 C C . ILE A 1 86 ? -9.836 10.686 5.431 1.00 89.94 86 ILE A C 1
ATOM 734 O O . ILE A 1 86 ? -10.377 10.982 6.500 1.00 89.94 86 ILE A O 1
ATOM 738 N N . LYS A 1 87 ? -10.541 10.514 4.306 1.00 88.50 87 LYS A N 1
ATOM 739 C CA . LYS A 1 87 ? -11.986 10.755 4.218 1.00 88.50 87 LYS A CA 1
ATOM 740 C C . LYS A 1 87 ? -12.807 9.731 5.006 1.00 88.50 87 LYS A C 1
ATOM 742 O O . LYS A 1 87 ? -13.765 10.104 5.682 1.00 88.50 87 LYS A O 1
ATOM 747 N N . GLU A 1 88 ? -12.439 8.454 4.944 1.00 88.19 88 GLU A N 1
ATOM 748 C CA . GLU A 1 88 ? -13.145 7.370 5.639 1.00 88.19 88 GLU A CA 1
ATOM 749 C C . GLU A 1 88 ? -12.760 7.249 7.115 1.00 88.19 88 GLU A C 1
ATOM 751 O O . GLU A 1 88 ? -13.488 6.613 7.873 1.00 88.19 88 GLU A O 1
ATOM 756 N N . TRP A 1 89 ? -11.679 7.893 7.570 1.00 85.19 89 TRP A N 1
ATOM 757 C CA . TRP A 1 89 ? -11.198 7.777 8.954 1.00 85.19 89 TRP A CA 1
ATOM 758 C C . TRP A 1 89 ? -12.268 8.107 10.009 1.00 85.19 89 TRP A C 1
ATOM 760 O O . TRP A 1 89 ? -12.330 7.488 11.075 1.00 85.19 89 TRP A O 1
ATOM 770 N N . LYS A 1 90 ? -13.138 9.083 9.713 1.00 83.12 90 LYS A N 1
ATOM 771 C CA . LYS A 1 90 ? -14.239 9.501 10.599 1.00 83.12 90 LYS A CA 1
ATOM 772 C C . LYS A 1 90 ? -15.542 8.717 10.388 1.00 83.12 90 LYS A C 1
ATOM 774 O O . LYS A 1 90 ? -16.428 8.824 11.228 1.00 83.12 90 LYS A O 1
ATOM 779 N N . ASN A 1 91 ? -15.674 7.961 9.296 1.00 85.56 91 ASN A N 1
ATOM 780 C CA . ASN A 1 91 ? -16.914 7.280 8.909 1.00 85.56 91 ASN A CA 1
ATOM 781 C C . ASN A 1 91 ? -16.812 5.760 9.087 1.00 85.56 91 ASN A C 1
ATOM 783 O O . ASN A 1 91 ? -17.519 5.185 9.917 1.00 85.56 91 ASN A O 1
ATOM 787 N N . ASN A 1 92 ? -15.905 5.130 8.337 1.00 85.31 92 ASN A N 1
ATOM 788 C CA . ASN A 1 92 ? -15.622 3.707 8.407 1.00 85.31 92 ASN A CA 1
ATOM 789 C C . ASN A 1 92 ? -14.119 3.466 8.594 1.00 85.31 92 ASN A C 1
ATOM 791 O O . ASN A 1 92 ? -13.338 3.449 7.638 1.00 85.31 92 ASN A O 1
ATOM 795 N N . ARG A 1 93 ? -13.713 3.242 9.849 1.00 85.19 93 ARG A N 1
ATOM 796 C CA . ARG A 1 93 ? -12.296 3.049 10.198 1.00 85.19 93 ARG A CA 1
ATOM 797 C C . ARG A 1 93 ? -11.697 1.779 9.595 1.00 85.19 93 ARG A C 1
ATOM 799 O O . ARG A 1 93 ? -10.510 1.773 9.287 1.00 85.19 93 ARG A O 1
ATOM 806 N N . VAL A 1 94 ? -12.505 0.734 9.398 1.00 86.25 94 VAL A N 1
ATOM 807 C CA . VAL A 1 94 ? -12.064 -0.530 8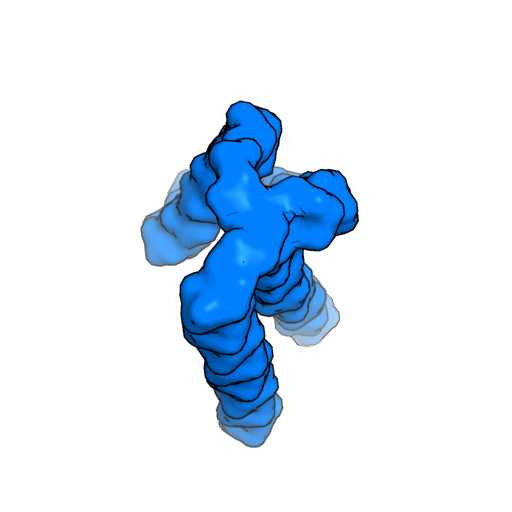.786 1.00 86.25 94 VAL A CA 1
ATOM 808 C C . VAL A 1 94 ? -11.666 -0.296 7.333 1.00 86.25 94 VAL A C 1
ATOM 810 O O . VAL A 1 94 ? -10.550 -0.633 6.943 1.00 86.25 94 VAL A O 1
ATOM 813 N N . ILE A 1 95 ? -12.545 0.330 6.545 1.00 85.56 95 ILE A N 1
ATOM 814 C CA . ILE A 1 95 ? -12.270 0.640 5.134 1.00 85.56 95 ILE A CA 1
ATOM 815 C C . ILE A 1 95 ? -11.121 1.634 5.012 1.00 85.56 95 ILE A C 1
ATOM 817 O O . ILE A 1 95 ? -10.232 1.428 4.190 1.00 85.56 95 ILE A O 1
ATOM 821 N N . SER A 1 96 ? -11.101 2.664 5.862 1.00 87.94 96 SER A N 1
ATOM 822 C CA . SER A 1 96 ? -10.008 3.633 5.908 1.00 87.94 96 SER A CA 1
ATOM 823 C C . SER A 1 96 ? -8.658 2.932 6.066 1.00 87.94 96 SER A C 1
ATOM 825 O O . SER A 1 96 ? -7.836 2.999 5.155 1.00 87.94 96 SER A O 1
ATOM 827 N N . VAL A 1 97 ? -8.452 2.186 7.158 1.00 88.19 97 VAL A N 1
ATOM 828 C CA . VAL A 1 97 ? -7.172 1.515 7.436 1.00 88.19 97 VAL A CA 1
ATOM 829 C C . VAL A 1 97 ? -6.821 0.478 6.376 1.00 88.19 97 VAL A C 1
ATOM 831 O O . VAL A 1 97 ? -5.659 0.399 5.986 1.00 88.19 97 VAL A O 1
ATOM 834 N N . SER A 1 98 ? -7.807 -0.259 5.859 1.00 87.69 98 SER A N 1
ATOM 835 C CA . SER A 1 98 ? -7.577 -1.247 4.797 1.00 87.69 98 SER A CA 1
ATOM 836 C C . SER A 1 98 ? -7.024 -0.590 3.530 1.00 87.69 98 SER A C 1
ATOM 838 O O . SER A 1 98 ? -5.979 -0.995 3.026 1.00 87.69 98 SER A O 1
ATOM 840 N N . VAL A 1 99 ? -7.682 0.467 3.040 1.00 89.88 99 VAL A N 1
ATOM 841 C CA . VAL A 1 99 ? -7.251 1.186 1.832 1.00 89.88 99 VAL A CA 1
ATOM 842 C C . VAL A 1 99 ? -5.929 1.915 2.071 1.00 89.88 99 VAL A C 1
ATOM 844 O O . VAL A 1 99 ? -5.047 1.877 1.215 1.00 89.88 99 VAL A O 1
ATOM 847 N N . GLY A 1 100 ? -5.753 2.538 3.238 1.00 89.94 100 GLY A N 1
ATOM 848 C CA . GLY A 1 100 ? 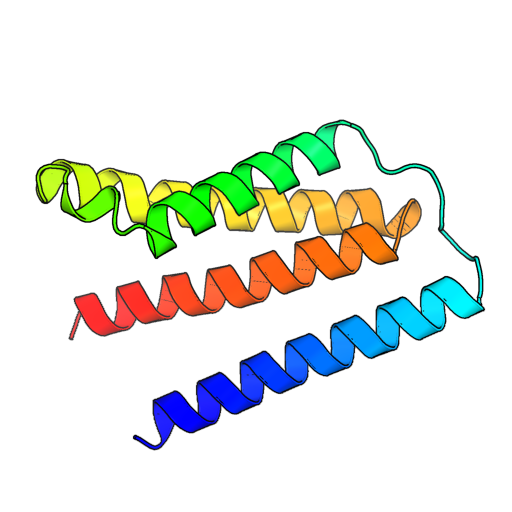-4.522 3.246 3.589 1.00 89.94 100 GLY A CA 1
ATOM 849 C C . GLY A 1 100 ? -3.308 2.321 3.641 1.00 89.94 100 GLY A C 1
ATOM 850 O O . GLY A 1 100 ? -2.275 2.625 3.048 1.00 89.94 100 GLY A O 1
ATOM 851 N N . ALA A 1 101 ? -3.440 1.158 4.278 1.00 89.31 101 ALA A N 1
ATOM 852 C CA . ALA A 1 101 ? -2.365 0.177 4.327 1.00 89.31 101 ALA A CA 1
ATOM 853 C C . ALA A 1 101 ? -2.049 -0.415 2.956 1.00 89.31 101 ALA A C 1
ATOM 855 O O . ALA A 1 101 ? -0.879 -0.534 2.597 1.00 89.31 101 ALA A O 1
ATOM 856 N N . PHE A 1 102 ? -3.078 -0.732 2.168 1.00 89.50 102 PHE A N 1
ATOM 857 C CA . PHE A 1 102 ? -2.889 -1.226 0.808 1.00 89.50 102 PHE A CA 1
ATOM 858 C C . PHE A 1 102 ? -2.167 -0.197 -0.073 1.00 89.50 102 PHE A C 1
ATOM 860 O O . PHE A 1 1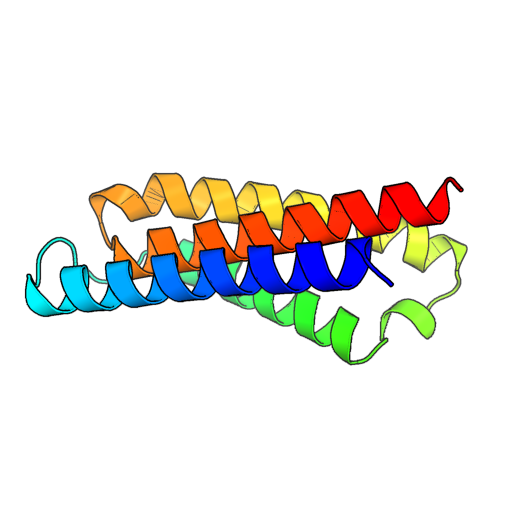02 ? -1.248 -0.546 -0.813 1.00 89.50 102 PHE A O 1
ATOM 867 N N . SER A 1 103 ? -2.506 1.086 0.080 1.00 91.50 103 SER A N 1
ATOM 868 C CA . SER A 1 103 ? -1.839 2.199 -0.607 1.00 91.50 103 SER A CA 1
ATOM 869 C C . SER A 1 103 ? -0.386 2.350 -0.172 1.00 91.50 103 SER A C 1
ATOM 871 O O . SER A 1 103 ? 0.490 2.533 -1.011 1.00 91.50 103 SER A O 1
ATOM 873 N N . PHE A 1 104 ? -0.108 2.224 1.126 1.00 89.94 104 PHE A N 1
ATOM 874 C CA . PHE A 1 104 ? 1.247 2.317 1.663 1.00 89.94 104 PHE A CA 1
ATOM 875 C C . PHE A 1 104 ? 2.146 1.170 1.183 1.00 89.94 104 PHE A C 1
ATOM 877 O O . PHE A 1 104 ? 3.258 1.412 0.717 1.00 89.94 104 PHE A O 1
ATOM 884 N N . ILE A 1 105 ? 1.646 -0.071 1.220 1.00 89.25 105 ILE A N 1
ATOM 885 C CA . ILE A 1 105 ? 2.351 -1.241 0.673 1.00 89.25 105 ILE A CA 1
ATOM 886 C C . ILE A 1 105 ? 2.604 -1.050 -0.827 1.00 89.25 105 ILE A C 1
ATOM 888 O O . ILE A 1 105 ? 3.714 -1.269 -1.304 1.00 89.25 105 ILE A O 1
ATOM 892 N N . SER A 1 106 ? 1.599 -0.589 -1.572 1.00 89.62 106 SER A N 1
ATOM 893 C CA . SER A 1 106 ? 1.727 -0.358 -3.015 1.00 89.62 106 SER A CA 1
ATOM 894 C C . SER A 1 106 ? 2.736 0.743 -3.339 1.00 89.62 106 SER A C 1
ATOM 896 O O . SER A 1 106 ? 3.483 0.619 -4.306 1.00 89.62 106 SER A O 1
ATOM 898 N N . LEU A 1 107 ? 2.803 1.799 -2.528 1.00 90.38 107 LEU A N 1
ATOM 899 C CA . LEU A 1 107 ? 3.789 2.866 -2.675 1.00 90.38 107 LEU A CA 1
ATOM 900 C C . LEU A 1 107 ? 5.211 2.345 -2.433 1.00 90.38 107 LEU A C 1
ATOM 902 O O . LEU A 1 107 ? 6.106 2.671 -3.210 1.00 90.38 107 LEU A O 1
ATOM 906 N N . LEU A 1 108 ? 5.413 1.496 -1.418 1.00 88.56 108 LEU A N 1
ATOM 907 C CA . LEU A 1 108 ? 6.700 0.831 -1.191 1.00 88.56 108 LEU A CA 1
ATOM 908 C C . LEU A 1 108 ? 7.141 0.036 -2.422 1.00 88.56 108 LEU A C 1
ATOM 910 O O . LEU A 1 108 ? 8.267 0.212 -2.879 1.00 88.56 108 LEU A O 1
ATOM 914 N N . PHE A 1 109 ? 6.253 -0.777 -3.000 1.00 86.19 109 PHE A N 1
ATOM 915 C CA . PHE A 1 109 ? 6.552 -1.507 -4.237 1.00 86.19 109 PHE A CA 1
ATOM 916 C C . PHE A 1 109 ? 6.888 -0.575 -5.408 1.00 86.19 109 PHE A C 1
ATOM 918 O O . PHE A 1 109 ? 7.860 -0.833 -6.115 1.00 86.19 109 PHE A O 1
ATOM 925 N N . GLY A 1 110 ? 6.150 0.525 -5.581 1.00 86.06 110 GLY A N 1
ATOM 926 C CA . GLY A 1 110 ? 6.423 1.516 -6.627 1.00 86.06 110 GLY A CA 1
ATOM 927 C C . GLY A 1 110 ? 7.815 2.147 -6.508 1.00 86.06 110 GLY A C 1
ATOM 928 O O . GLY A 1 110 ? 8.561 2.194 -7.488 1.00 86.06 110 GLY A O 1
ATOM 929 N N . ILE A 1 111 ? 8.210 2.552 -5.295 1.00 85.44 111 ILE A N 1
ATOM 930 C CA . ILE A 1 111 ? 9.549 3.107 -5.031 1.00 85.44 111 ILE A CA 1
ATOM 931 C C . ILE A 1 111 ? 10.636 2.070 -5.316 1.00 85.44 111 ILE A C 1
ATOM 933 O O . ILE A 1 111 ? 11.668 2.398 -5.896 1.00 85.44 111 ILE A O 1
ATOM 937 N N . LEU A 1 112 ? 10.416 0.815 -4.929 1.00 83.19 112 LEU A N 1
ATOM 938 C CA . LEU A 1 112 ? 11.387 -0.258 -5.136 1.00 83.19 112 LEU A CA 1
ATOM 939 C C . LEU A 1 112 ? 11.580 -0.597 -6.603 1.00 83.19 112 LEU A C 1
ATOM 941 O O . LEU A 1 112 ? 12.717 -0.740 -7.035 1.00 83.19 112 LEU A O 1
ATOM 945 N N . LEU A 1 113 ? 10.490 -0.683 -7.367 1.00 80.56 113 LEU A N 1
ATOM 946 C CA . LEU A 1 113 ? 10.545 -0.876 -8.815 1.00 80.56 113 LEU A CA 1
ATOM 947 C C . LEU A 1 113 ? 11.374 0.227 -9.473 1.00 80.56 113 LEU A C 1
ATOM 949 O O . LEU A 1 113 ? 12.248 -0.051 -10.290 1.00 80.56 113 LEU A O 1
ATOM 953 N N . GLN A 1 114 ? 11.161 1.475 -9.060 1.00 81.19 114 GLN A N 1
ATOM 954 C CA . GLN A 1 114 ? 11.913 2.607 -9.585 1.00 81.19 114 GLN A CA 1
ATOM 955 C C . GLN A 1 114 ? 13.381 2.616 -9.133 1.00 81.19 114 GLN A C 1
ATOM 957 O O . GLN A 1 114 ? 14.253 3.006 -9.907 1.00 81.19 114 GLN A O 1
ATOM 962 N N . GLY A 1 115 ? 13.662 2.186 -7.900 1.00 72.75 115 GLY A N 1
ATOM 963 C CA . GLY A 1 115 ? 15.018 2.042 -7.375 1.00 72.75 115 GLY A CA 1
ATOM 964 C C . GLY A 1 115 ? 15.811 0.945 -8.086 1.00 72.75 115 GLY A C 1
ATOM 965 O O . GLY A 1 115 ? 16.961 1.174 -8.441 1.00 72.75 115 GLY A O 1
ATOM 966 N N . ILE A 1 116 ? 15.183 -0.204 -8.353 1.00 69.56 116 ILE A N 1
ATOM 967 C CA . ILE A 1 116 ? 15.786 -1.316 -9.100 1.00 69.56 116 ILE A CA 1
ATOM 968 C C . ILE A 1 116 ? 15.994 -0.932 -10.567 1.00 69.56 116 ILE A C 1
ATOM 970 O O . ILE A 1 116 ? 17.035 -1.239 -11.122 1.00 69.56 116 ILE A O 1
ATOM 974 N N . SER A 1 117 ? 15.045 -0.229 -11.192 1.00 65.69 117 SER A N 1
ATOM 975 C CA . SER A 1 117 ? 15.154 0.173 -12.603 1.00 65.69 117 SER A CA 1
ATOM 976 C C . SER A 1 117 ? 16.264 1.194 -12.884 1.00 65.69 117 SER A C 1
ATOM 978 O O . SER A 1 117 ? 16.632 1.371 -14.043 1.00 65.69 117 SER A O 1
ATOM 980 N N . LYS A 1 118 ? 16.734 1.927 -11.866 1.00 60.75 118 LYS A N 1
ATOM 981 C CA . LYS A 1 118 ? 17.811 2.925 -11.990 1.00 60.75 118 LYS A CA 1
ATOM 982 C C . LYS A 1 118 ? 19.195 2.380 -11.61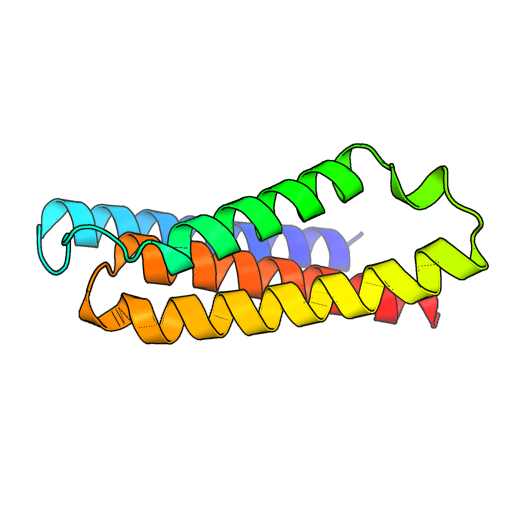6 1.00 60.75 118 LYS A C 1
ATOM 984 O O . LYS A 1 118 ? 20.167 3.121 -11.759 1.00 60.75 118 LYS A O 1
ATOM 989 N N . MET A 1 119 ? 19.265 1.153 -11.102 1.00 52.03 119 MET A N 1
ATOM 990 C CA . MET A 1 119 ? 20.508 0.410 -10.874 1.00 52.03 119 MET A CA 1
ATOM 991 C C . MET A 1 119 ? 20.852 -0.412 -12.111 1.00 52.03 119 MET A C 1
ATOM 993 O O . MET A 1 119 ? 22.060 -0.488 -12.415 1.00 52.03 119 MET A O 1
#

pLDDT: mean 85.19, std 7.03, range [52.03, 93.0]

Sequence (119 aa):
MPFTLLLLAFVFLIITITLTFIFITLKNQKYLNRPYRHSFIVMTLFLGHWILVLTSFYTLLPNYISDFIFLPIWYFLCILGFMVFIKEWKNNRVISVSVGAFSFISLLFGILLQGISKM